Protein AF-A0A9E4D340-F1 (afdb_monomer_lite)

Foldseek 3Di:
DDDDDPDDDVDDDDDFPDKDKDWQEAQDADQPDDADDPRDHCVADPDDFDWDADCPDDVRIGQDAQDHAAFTWMWMWTHHDPDIATEIEDQGDDPCRSVNSCRSVVHDPVRHPYYHYPDD

Sequence (120 aa):
MLIRPVHELPAPLRPTRHIEVVSVCDNVTDVLLADQGPAKRFRGRTGGGPTTPAPLLVGGVAAAPPLAQHGFSSLVRIEGDDRTWTILFDTGATPEGCVDNLDRLGIDPATIDVVVLSHG

Secondary structure (DSSP, 8-state):
-------S-SSPPPP-SEEEEEEEE-S---SSSPPBTTB------SSSS-EEE-TTSTTSEEEPPPPP-SS-EEEEEEE-SS-EEEEEE---SSTTHHHHHHHHHT--GGG--EEE-S--

Radius of gyration: 17.17 Å; chains: 1; bounding box: 39×49×40 Å

Structure (mmCIF, N/CA/C/O backbone):
data_AF-A0A9E4D340-F1
#
_entry.id   AF-A0A9E4D340-F1
#
loop_
_atom_site.group_PDB
_atom_site.id
_atom_site.type_symbol
_atom_site.label_atom_id
_atom_site.label_alt_id
_atom_site.label_comp_id
_atom_site.label_asym_id
_atom_site.label_entity_id
_atom_site.label_seq_id
_atom_site.pdbx_PDB_ins_code
_atom_site.Cartn_x
_atom_site.Cartn_y
_atom_site.Cartn_z
_atom_site.occupancy
_atom_site.B_iso_or_equiv
_atom_site.auth_seq_id
_atom_site.auth_comp_id
_atom_site.auth_asym_id
_atom_site.auth_atom_id
_atom_site.pdbx_PDB_model_num
ATOM 1 N N . MET A 1 1 ? -2.917 30.731 10.760 1.00 41.78 1 MET A N 1
ATOM 2 C CA . MET A 1 1 ? -3.699 29.491 10.940 1.00 41.78 1 MET A CA 1
ATOM 3 C C . MET A 1 1 ? -3.133 28.780 12.159 1.00 41.78 1 MET A C 1
ATOM 5 O O . MET A 1 1 ? -2.009 28.308 12.102 1.00 41.78 1 MET A O 1
ATOM 9 N N . LEU A 1 2 ? -3.813 28.865 13.304 1.00 39.81 2 LEU A N 1
ATOM 10 C CA . LEU A 1 2 ? -3.323 28.317 14.574 1.00 39.81 2 LEU A CA 1
ATOM 11 C C . LEU A 1 2 ? -3.703 26.837 14.656 1.00 39.81 2 LEU A C 1
ATOM 13 O O . LEU A 1 2 ? -4.885 26.514 14.756 1.00 39.81 2 LEU A O 1
ATOM 17 N N . ILE A 1 3 ? -2.705 25.956 14.610 1.00 50.97 3 ILE A N 1
ATOM 18 C CA . ILE A 1 3 ? -2.865 24.540 14.948 1.00 50.97 3 ILE A CA 1
ATOM 19 C C . ILE A 1 3 ? -3.190 24.495 16.444 1.00 50.97 3 ILE A C 1
ATOM 21 O O . ILE A 1 3 ? -2.363 24.868 17.276 1.00 50.97 3 ILE A O 1
ATOM 25 N N . ARG A 1 4 ? -4.428 24.132 16.794 1.00 48.81 4 ARG A N 1
ATOM 26 C CA . ARG A 1 4 ? -4.810 23.941 18.196 1.00 48.81 4 ARG A CA 1
ATOM 27 C C . ARG A 1 4 ? -4.073 22.716 18.753 1.00 48.81 4 ARG A C 1
ATOM 29 O O . ARG A 1 4 ? -3.949 21.726 18.033 1.00 48.81 4 ARG A O 1
ATOM 36 N N . PRO A 1 5 ? -3.590 22.759 20.005 1.00 47.59 5 PRO A N 1
ATOM 37 C CA . PRO A 1 5 ? -2.970 21.599 20.631 1.00 47.59 5 PRO A CA 1
ATOM 38 C C . PRO A 1 5 ? -3.977 20.444 20.702 1.00 47.59 5 PRO A C 1
ATOM 40 O O . PRO A 1 5 ? -5.154 20.663 20.987 1.00 47.59 5 PRO A O 1
ATOM 43 N N . VAL A 1 6 ? -3.505 19.220 20.443 1.00 61.62 6 VAL A N 1
ATOM 44 C CA . VAL A 1 6 ? -4.274 17.969 20.561 1.00 61.62 6 VAL A CA 1
ATOM 45 C C . VAL A 1 6 ? -4.471 17.654 22.045 1.00 61.62 6 VAL A C 1
ATOM 47 O O . VAL A 1 6 ? -3.862 16.742 22.598 1.00 61.62 6 VAL A O 1
ATOM 50 N N . HIS A 1 7 ? -5.250 18.467 22.746 1.00 57.16 7 HIS A N 1
ATOM 51 C CA . HIS A 1 7 ? -5.716 18.168 24.092 1.00 57.16 7 HIS A CA 1
ATOM 52 C C . HIS A 1 7 ? -7.236 18.082 24.000 1.00 57.16 7 HIS A C 1
ATOM 54 O O . HIS A 1 7 ? -7.895 19.082 23.741 1.00 57.16 7 HIS A O 1
ATOM 60 N N . GLU A 1 8 ? -7.727 16.850 24.150 1.00 59.12 8 GLU A N 1
ATOM 61 C CA . GLU A 1 8 ? -9.109 16.380 23.983 1.00 59.12 8 GLU A CA 1
ATOM 62 C C . GLU A 1 8 ? -9.512 16.072 22.533 1.00 59.12 8 GLU A C 1
ATOM 64 O O . GLU A 1 8 ? -9.924 16.926 21.749 1.00 59.12 8 GLU A O 1
ATOM 69 N N . LEU A 1 9 ? -9.414 14.783 22.180 1.00 60.78 9 LEU A N 1
ATOM 70 C CA . LEU A 1 9 ? -10.158 14.251 21.045 1.00 60.78 9 LEU A CA 1
ATOM 71 C C . LEU A 1 9 ? -11.654 14.507 21.307 1.00 60.78 9 LEU A C 1
ATOM 73 O O . LEU A 1 9 ? -12.117 14.229 22.414 1.00 60.78 9 LEU A O 1
ATOM 77 N N . PRO A 1 10 ? -12.422 14.997 20.316 1.00 70.00 10 PRO A N 1
ATOM 78 C CA . PRO A 1 10 ? -13.832 15.370 20.489 1.00 70.00 10 PRO A CA 1
ATOM 79 C C . PRO A 1 10 ? -14.735 14.214 20.957 1.00 70.00 10 PRO A C 1
ATOM 81 O O . PRO A 1 10 ? -15.870 14.441 21.370 1.00 70.00 10 PRO A O 1
ATOM 84 N N . ALA A 1 11 ? -14.231 12.980 20.911 1.00 75.31 11 ALA A N 1
ATOM 85 C CA . ALA A 1 11 ? -14.777 11.805 21.570 1.00 75.31 11 ALA A CA 1
ATOM 86 C C . ALA A 1 11 ? -13.628 10.835 21.918 1.00 75.31 11 ALA A C 1
ATOM 88 O O . ALA A 1 11 ? -12.600 10.842 21.228 1.00 75.31 11 ALA A O 1
ATOM 89 N N . PRO A 1 12 ? -13.778 9.976 22.945 1.00 82.69 12 PRO A N 1
ATOM 90 C CA . PRO A 1 12 ? -12.819 8.905 23.198 1.00 82.69 12 PRO A CA 1
ATOM 91 C C . PRO A 1 12 ? -12.708 7.981 21.977 1.00 82.69 12 PRO A C 1
ATOM 93 O O . PRO A 1 12 ? -13.704 7.694 21.305 1.00 82.69 12 PRO A O 1
ATOM 96 N N . LEU A 1 13 ? -11.493 7.501 21.698 1.00 84.69 13 LEU A N 1
ATOM 97 C CA . LEU A 1 13 ? -11.272 6.514 20.643 1.00 84.69 13 LEU A CA 1
ATOM 98 C C . LEU A 1 13 ? -12.019 5.225 20.982 1.00 84.69 13 LEU A C 1
ATOM 100 O O . LEU A 1 13 ? -11.979 4.745 22.117 1.00 84.69 13 LEU A O 1
ATOM 104 N N . ARG A 1 14 ? -12.691 4.654 19.983 1.00 85.44 14 ARG A N 1
ATOM 105 C CA . ARG A 1 14 ? -13.300 3.331 20.118 1.00 85.44 14 ARG A CA 1
ATOM 106 C C . ARG A 1 14 ? -12.198 2.268 20.045 1.00 85.44 14 ARG A C 1
ATOM 108 O O . ARG A 1 14 ? -11.304 2.415 19.211 1.00 85.44 14 ARG A O 1
ATOM 115 N N . PRO A 1 15 ? -12.245 1.211 20.873 1.00 89.25 15 PRO A N 1
ATOM 116 C CA . PRO A 1 15 ? -11.353 0.070 20.714 1.00 89.25 15 PRO A CA 1
ATOM 117 C C . PRO A 1 15 ? -11.478 -0.542 19.314 1.00 89.25 15 PRO A C 1
ATOM 119 O O . PRO A 1 15 ? -12.569 -0.603 18.750 1.00 89.25 15 PRO A O 1
ATOM 122 N N . THR A 1 16 ? -10.359 -1.013 18.774 1.00 93.25 16 THR A N 1
ATOM 123 C CA . THR A 1 16 ? -10.279 -1.701 17.479 1.00 93.25 16 THR A CA 1
ATOM 124 C C . THR A 1 16 ? -9.647 -3.068 17.687 1.00 93.25 16 THR A C 1
ATOM 126 O O . THR A 1 16 ? -8.792 -3.229 18.560 1.00 93.25 16 THR A O 1
ATOM 129 N N . ARG A 1 17 ? -10.038 -4.056 16.885 1.00 95.50 17 ARG A N 1
ATOM 130 C CA . ARG A 1 17 ? -9.504 -5.421 16.981 1.00 95.50 17 ARG A CA 1
ATOM 131 C C . ARG A 1 17 ? -8.105 -5.529 16.397 1.00 95.50 17 ARG A C 1
ATOM 133 O O . ARG A 1 17 ? -7.249 -6.197 16.971 1.00 95.50 17 ARG A O 1
ATOM 140 N N . HIS A 1 18 ? -7.884 -4.867 15.268 1.00 95.50 18 HIS A N 1
ATOM 141 C CA . HIS A 1 18 ? -6.623 -4.912 14.549 1.00 95.50 18 HIS A CA 1
ATOM 142 C C . HIS A 1 18 ? -6.389 -3.609 13.788 1.00 95.50 18 HIS A C 1
ATOM 144 O O . HIS A 1 18 ? -7.333 -2.967 13.323 1.00 95.50 18 HIS A O 1
ATOM 150 N N . ILE A 1 19 ? -5.120 -3.224 13.679 1.00 96.50 19 ILE A N 1
ATOM 151 C CA . ILE A 1 19 ? -4.677 -2.142 12.808 1.00 96.50 19 ILE A CA 1
ATOM 152 C C . ILE A 1 19 ? -3.484 -2.665 12.019 1.00 96.50 19 ILE A C 1
ATOM 154 O O . ILE A 1 19 ? -2.490 -3.096 12.607 1.00 96.50 19 ILE A O 1
ATOM 158 N N . GLU A 1 20 ? -3.587 -2.585 10.700 1.00 97.19 20 GLU A N 1
ATOM 159 C CA . GLU A 1 20 ? -2.497 -2.850 9.773 1.00 97.19 20 GLU A CA 1
ATOM 160 C C . GLU A 1 20 ? -2.057 -1.530 9.141 1.00 97.19 20 GLU A C 1
ATOM 162 O O . GLU A 1 20 ? -2.883 -0.724 8.708 1.00 97.19 20 GLU A O 1
ATOM 167 N N . VAL A 1 21 ? -0.745 -1.310 9.092 1.00 97.62 21 VAL A N 1
ATOM 168 C CA . VAL A 1 21 ? -0.143 -0.120 8.491 1.00 97.62 21 VAL A CA 1
ATOM 169 C C . VAL A 1 21 ? 0.849 -0.572 7.433 1.00 97.62 21 VAL A C 1
ATOM 171 O O . VAL A 1 21 ? 1.838 -1.238 7.742 1.00 97.62 21 VAL A O 1
ATOM 174 N N . VAL A 1 22 ? 0.588 -0.193 6.186 1.00 96.62 22 VAL A N 1
ATOM 175 C CA . VAL A 1 22 ? 1.456 -0.476 5.044 1.00 96.62 22 VAL A CA 1
ATOM 176 C C . VAL A 1 22 ? 2.129 0.822 4.619 1.00 96.62 22 VAL A C 1
ATOM 178 O O . VAL A 1 22 ? 1.455 1.828 4.394 1.00 96.62 22 VAL A O 1
ATOM 181 N N . SER A 1 23 ? 3.458 0.814 4.508 1.00 95.56 23 SER A N 1
ATOM 182 C CA . SER A 1 23 ? 4.187 1.911 3.863 1.00 95.56 23 SER A CA 1
ATOM 183 C C . SER A 1 23 ? 4.042 1.766 2.350 1.00 95.56 23 SER A C 1
ATOM 185 O O . SER A 1 23 ? 4.426 0.736 1.793 1.00 95.56 23 SER A O 1
ATOM 187 N N . VAL A 1 24 ? 3.430 2.763 1.709 1.00 96.56 24 VAL A N 1
ATOM 188 C CA . VAL A 1 24 ? 3.163 2.771 0.263 1.00 96.56 24 VAL A CA 1
ATOM 189 C C . VAL A 1 24 ? 4.215 3.610 -0.452 1.00 96.56 24 VAL A C 1
ATOM 191 O O . VAL A 1 24 ? 4.797 3.149 -1.428 1.00 96.56 24 VAL A O 1
ATOM 194 N N . CYS A 1 25 ? 4.513 4.808 0.054 1.00 96.69 25 CYS A N 1
ATOM 195 C CA . CYS A 1 25 ? 5.620 5.636 -0.421 1.00 96.69 25 CYS A CA 1
ATOM 196 C C . CYS A 1 25 ? 6.553 5.948 0.739 1.00 96.69 25 CYS A C 1
ATOM 198 O O . CYS A 1 25 ? 6.117 6.465 1.767 1.00 96.69 25 CYS A O 1
ATOM 200 N N . ASP A 1 26 ? 7.835 5.684 0.526 1.00 94.75 26 ASP A N 1
ATOM 201 C CA . ASP A 1 26 ? 8.907 6.031 1.446 1.00 94.75 26 ASP A CA 1
ATOM 202 C C . ASP A 1 26 ? 10.188 6.289 0.646 1.00 94.75 26 ASP A C 1
ATOM 204 O O . ASP A 1 26 ? 10.352 5.802 -0.479 1.00 94.75 26 ASP A O 1
ATOM 208 N N . ASN A 1 27 ? 11.119 7.026 1.239 1.00 94.56 27 ASN A N 1
ATOM 209 C CA . ASN A 1 27 ? 12.404 7.353 0.629 1.00 94.56 27 ASN A CA 1
ATOM 210 C C . ASN A 1 27 ? 13.351 6.146 0.530 1.00 94.56 27 ASN A C 1
ATOM 212 O O . ASN A 1 27 ? 14.367 6.221 -0.164 1.00 94.56 27 ASN A O 1
ATOM 216 N N . VAL A 1 28 ? 13.026 5.043 1.205 1.00 92.19 28 VAL A N 1
ATOM 217 C CA . VAL A 1 28 ? 13.816 3.815 1.251 1.00 92.19 28 VAL A CA 1
ATOM 218 C C . VAL A 1 28 ? 12.903 2.606 1.069 1.00 92.19 28 VAL A C 1
ATOM 220 O O . VAL A 1 28 ? 11.798 2.532 1.595 1.00 92.19 28 VAL A O 1
ATOM 223 N N . THR A 1 29 ? 13.391 1.604 0.343 1.00 90.19 29 THR A N 1
ATOM 224 C CA . THR A 1 29 ? 12.787 0.272 0.287 1.00 90.19 29 THR A CA 1
ATOM 225 C C . THR A 1 29 ? 13.890 -0.767 0.423 1.00 90.19 29 THR A C 1
ATOM 227 O O . THR A 1 29 ? 14.850 -0.755 -0.343 1.00 90.19 29 THR A O 1
ATOM 230 N N . ASP A 1 30 ? 13.746 -1.671 1.392 1.00 90.31 30 ASP A N 1
ATOM 231 C CA . ASP A 1 30 ? 14.649 -2.805 1.592 1.00 90.31 30 ASP A CA 1
ATOM 232 C C . ASP A 1 30 ? 13.829 -4.095 1.716 1.00 90.31 30 ASP A C 1
ATOM 234 O O . ASP A 1 30 ? 13.179 -4.358 2.732 1.00 90.31 30 ASP A O 1
ATOM 238 N N . VAL A 1 31 ? 13.836 -4.878 0.638 1.00 87.06 31 VAL A N 1
ATOM 239 C CA . VAL A 1 31 ? 13.146 -6.175 0.552 1.00 87.06 31 VAL A CA 1
ATOM 240 C C . VAL A 1 31 ? 14.003 -7.344 1.039 1.00 87.06 31 VAL A C 1
ATOM 242 O O . VAL A 1 31 ? 13.497 -8.456 1.167 1.00 87.06 31 VAL A O 1
ATOM 245 N N . LEU A 1 32 ? 15.293 -7.115 1.296 1.00 88.00 32 LEU A N 1
ATOM 246 C CA . LEU A 1 32 ? 16.224 -8.140 1.7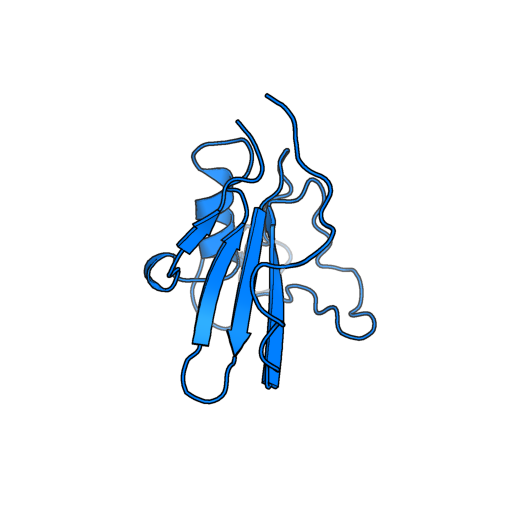70 1.00 88.00 32 LEU A CA 1
ATOM 247 C C . LEU A 1 32 ? 16.320 -8.160 3.296 1.00 88.00 32 LEU A C 1
ATOM 249 O O . LEU A 1 32 ? 16.719 -9.172 3.876 1.00 88.00 32 LEU A O 1
ATOM 253 N N . LEU A 1 33 ? 15.944 -7.061 3.950 1.00 91.75 33 LEU A N 1
ATOM 254 C CA . LEU A 1 33 ? 15.886 -6.985 5.400 1.00 91.75 33 LEU A CA 1
ATOM 255 C C . LEU A 1 33 ? 14.930 -8.045 5.970 1.00 91.75 33 LEU A C 1
ATOM 257 O O . LEU A 1 33 ? 13.817 -8.247 5.486 1.00 91.75 33 LEU A O 1
ATOM 261 N N . ALA A 1 34 ? 15.353 -8.712 7.043 1.00 92.44 34 ALA A N 1
ATOM 262 C CA . ALA A 1 34 ? 14.501 -9.664 7.741 1.00 92.44 34 ALA A CA 1
ATOM 263 C C . ALA A 1 34 ? 13.316 -8.961 8.425 1.00 92.44 34 ALA A C 1
ATOM 265 O O . ALA A 1 34 ? 13.422 -7.816 8.871 1.00 92.44 34 ALA A O 1
ATOM 266 N N . ASP A 1 35 ? 12.203 -9.680 8.569 1.00 94.94 35 ASP A N 1
ATOM 267 C CA . ASP A 1 35 ? 11.078 -9.245 9.401 1.00 94.94 35 ASP A CA 1
ATOM 268 C C . ASP A 1 35 ? 11.556 -8.974 10.836 1.00 94.94 35 ASP A C 1
ATOM 270 O O . ASP A 1 35 ? 12.375 -9.725 11.372 1.00 94.94 35 ASP A O 1
ATOM 274 N N . GLN A 1 36 ? 11.018 -7.932 11.472 1.00 94.62 36 GLN A N 1
ATOM 275 C CA . GLN A 1 36 ? 11.356 -7.555 12.849 1.00 94.62 36 GLN A CA 1
ATOM 276 C C . GLN A 1 36 ? 10.081 -7.241 13.633 1.00 94.62 36 GLN A C 1
ATOM 278 O O . GLN A 1 36 ? 9.374 -6.277 13.335 1.00 94.62 36 GLN A O 1
ATOM 283 N N . GLY A 1 37 ? 9.779 -8.057 14.647 1.00 94.81 37 GLY A N 1
ATOM 284 C CA . GLY A 1 37 ? 8.558 -7.916 15.444 1.00 94.81 37 GLY A CA 1
ATOM 285 C C . GLY A 1 37 ? 7.291 -7.924 14.566 1.00 94.81 37 GLY A C 1
ATOM 286 O O . GLY A 1 37 ? 7.113 -8.863 13.784 1.00 94.81 37 GLY A O 1
ATOM 287 N N . PRO A 1 38 ? 6.408 -6.909 14.674 1.00 93.69 38 PRO A N 1
ATOM 288 C CA . PRO A 1 38 ? 5.201 -6.825 13.853 1.00 93.69 38 PRO A CA 1
ATOM 289 C C . PRO A 1 38 ? 5.483 -6.429 12.394 1.00 93.69 38 PRO A C 1
ATOM 291 O O . PRO A 1 38 ? 4.614 -6.610 11.546 1.00 93.69 38 PRO A O 1
ATOM 294 N N . ALA A 1 39 ? 6.674 -5.908 12.073 1.00 93.38 39 ALA A N 1
ATOM 295 C CA . ALA A 1 39 ? 6.992 -5.442 10.730 1.00 93.38 39 ALA A CA 1
ATOM 296 C C . ALA A 1 39 ? 7.293 -6.617 9.789 1.00 93.38 39 ALA A C 1
ATOM 298 O O . ALA A 1 39 ? 8.242 -7.383 9.998 1.00 93.38 39 ALA A O 1
ATOM 299 N N . LYS A 1 40 ? 6.497 -6.721 8.724 1.00 92.62 40 LYS A N 1
ATOM 300 C CA . LYS A 1 40 ? 6.655 -7.695 7.641 1.00 92.62 40 LYS A CA 1
ATOM 301 C C . LYS A 1 40 ? 7.179 -6.996 6.397 1.00 92.62 40 LYS A C 1
ATOM 303 O O . LYS A 1 40 ? 6.702 -5.918 6.048 1.00 92.62 40 LYS A O 1
ATOM 308 N N . ARG A 1 41 ? 8.190 -7.579 5.748 1.00 90.44 41 ARG A N 1
ATOM 309 C CA . ARG A 1 41 ? 8.723 -7.046 4.487 1.00 90.44 41 ARG A CA 1
ATOM 310 C C . ARG A 1 41 ? 7.991 -7.638 3.298 1.00 90.44 41 ARG A C 1
ATOM 312 O O . ARG A 1 41 ? 7.507 -8.767 3.346 1.00 90.44 41 ARG A O 1
ATOM 319 N N . PHE A 1 42 ? 7.936 -6.868 2.219 1.00 84.50 42 PHE A N 1
ATOM 320 C CA . PHE A 1 42 ? 7.457 -7.367 0.941 1.00 84.50 42 PHE A CA 1
ATOM 321 C C . PHE A 1 42 ? 8.387 -8.488 0.462 1.00 84.50 42 PHE A C 1
ATOM 323 O O . PHE A 1 42 ? 9.569 -8.253 0.224 1.00 84.50 42 PHE A O 1
ATOM 330 N N . ARG A 1 43 ? 7.856 -9.706 0.321 1.00 78.75 43 ARG A N 1
ATOM 331 C CA . ARG A 1 43 ? 8.609 -10.889 -0.139 1.00 78.75 43 ARG A CA 1
ATOM 332 C C . ARG A 1 43 ? 8.230 -11.325 -1.555 1.00 78.75 43 ARG A C 1
ATOM 334 O O . ARG A 1 43 ? 8.438 -12.476 -1.927 1.00 78.75 43 ARG A O 1
ATOM 341 N N . GLY A 1 44 ? 7.684 -10.401 -2.342 1.00 73.19 44 GLY A N 1
ATOM 342 C CA . GLY A 1 44 ? 7.088 -10.706 -3.637 1.00 73.19 44 GLY A CA 1
ATOM 343 C C . GLY A 1 44 ? 5.640 -11.176 -3.512 1.00 73.19 44 GLY A C 1
ATOM 344 O O . GLY A 1 44 ? 5.212 -11.688 -2.477 1.00 73.19 44 GLY A O 1
ATOM 345 N N . ARG A 1 45 ? 4.876 -10.991 -4.590 1.00 67.44 45 ARG A N 1
ATOM 346 C CA . ARG A 1 45 ? 3.518 -11.528 -4.732 1.00 67.44 45 ARG A CA 1
ATOM 347 C C . ARG A 1 45 ? 3.578 -12.933 -5.326 1.00 67.44 45 ARG A C 1
ATOM 349 O O . ARG A 1 45 ? 4.211 -13.147 -6.359 1.00 67.44 45 ARG A O 1
ATOM 356 N N . THR A 1 46 ? 2.869 -13.884 -4.725 1.00 53.50 46 THR A N 1
ATOM 357 C CA . THR A 1 46 ? 2.507 -15.134 -5.405 1.00 53.50 46 THR A CA 1
ATOM 358 C C . THR A 1 46 ? 1.276 -14.872 -6.274 1.00 53.50 46 THR A C 1
ATOM 360 O O . THR A 1 46 ? 0.158 -14.864 -5.767 1.00 53.50 46 THR A O 1
ATOM 363 N N . GLY A 1 47 ? 1.487 -14.641 -7.573 1.00 58.22 47 GLY A N 1
ATOM 364 C CA . GLY A 1 47 ? 0.422 -14.430 -8.563 1.00 58.22 47 GLY A CA 1
ATOM 365 C C . GLY A 1 47 ? 0.033 -12.959 -8.788 1.00 58.22 47 GLY A C 1
ATOM 366 O O . GLY A 1 47 ? -0.437 -12.277 -7.878 1.00 58.22 47 GLY A O 1
ATOM 367 N N . GLY A 1 48 ? 0.182 -12.507 -10.042 1.00 71.81 48 GLY A N 1
ATOM 368 C CA . GLY A 1 48 ? -0.225 -11.181 -10.533 1.00 71.81 48 GLY A CA 1
ATOM 369 C C . GLY A 1 48 ? 0.652 -10.005 -10.072 1.00 71.81 48 GLY A C 1
ATOM 370 O O . GLY A 1 48 ? 1.321 -10.080 -9.044 1.00 71.81 48 GLY A O 1
ATOM 371 N N . GLY A 1 49 ? 0.614 -8.908 -10.835 1.00 77.62 49 GLY A N 1
ATOM 372 C CA . GLY A 1 49 ? 1.325 -7.651 -10.559 1.00 77.62 49 GLY A CA 1
ATOM 373 C C . GLY A 1 49 ? 2.554 -7.404 -11.450 1.00 77.62 49 GLY A C 1
ATOM 374 O O . GLY A 1 49 ? 2.936 -8.283 -12.231 1.00 77.62 49 GLY A O 1
ATOM 375 N N . PRO A 1 50 ? 3.179 -6.216 -11.353 1.00 88.50 50 PRO A N 1
ATOM 376 C CA . PRO A 1 50 ? 4.332 -5.860 -12.170 1.00 88.50 50 PRO A CA 1
ATOM 377 C C . PRO A 1 50 ? 5.542 -6.766 -11.913 1.00 88.50 50 PRO A C 1
ATOM 379 O O . PRO A 1 50 ? 5.881 -7.104 -10.776 1.00 88.50 50 PRO A O 1
ATOM 382 N N . THR A 1 51 ? 6.238 -7.124 -12.989 1.00 90.06 51 THR A N 1
ATOM 383 C CA . THR A 1 51 ? 7.499 -7.874 -12.944 1.00 90.06 51 THR A CA 1
ATOM 384 C C . THR A 1 51 ? 8.644 -7.032 -13.480 1.00 90.06 51 THR A C 1
ATOM 386 O O . THR A 1 51 ? 8.443 -6.200 -14.362 1.00 90.06 51 THR A O 1
ATOM 389 N N . THR A 1 52 ? 9.859 -7.299 -13.009 1.00 88.81 52 THR A N 1
ATOM 390 C CA . THR A 1 52 ? 11.089 -6.703 -13.541 1.00 88.81 52 THR A CA 1
ATOM 391 C C . THR A 1 52 ? 11.999 -7.784 -14.136 1.00 88.81 52 THR A C 1
ATOM 393 O O . THR A 1 52 ? 12.020 -8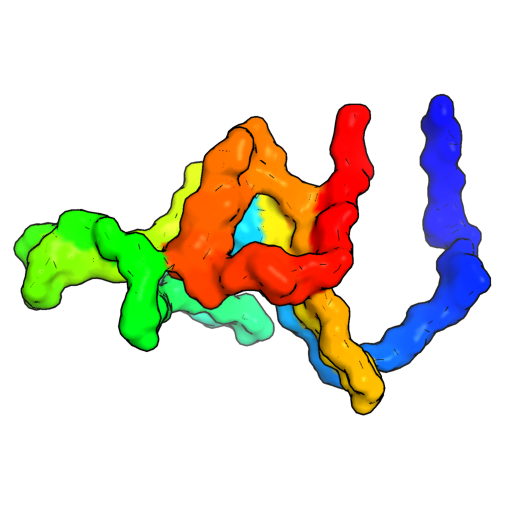.907 -13.615 1.00 88.81 52 THR A O 1
ATOM 396 N N . PRO A 1 53 ? 12.754 -7.498 -15.213 1.00 92.94 53 PRO A N 1
ATOM 397 C CA . PRO A 1 53 ? 13.751 -8.425 -15.733 1.00 92.94 53 PRO A CA 1
ATOM 398 C C . PRO A 1 53 ? 14.779 -8.815 -14.665 1.00 92.94 53 PRO A C 1
ATOM 400 O O . PRO A 1 53 ? 15.378 -7.963 -14.012 1.00 92.94 53 PRO A O 1
ATOM 403 N N . ALA A 1 54 ? 15.012 -10.116 -14.522 1.00 91.81 54 ALA A N 1
ATOM 404 C CA . ALA A 1 54 ? 16.008 -10.682 -13.621 1.00 91.81 54 ALA A CA 1
ATOM 405 C C . ALA A 1 54 ? 16.696 -11.879 -14.301 1.00 91.81 54 ALA A C 1
ATOM 407 O O . ALA A 1 54 ? 16.388 -13.028 -13.981 1.00 91.81 54 ALA A O 1
ATOM 408 N N . PRO A 1 55 ? 17.637 -11.642 -15.238 1.00 94.44 55 PRO A N 1
ATOM 409 C CA . PRO A 1 55 ? 18.224 -12.696 -16.075 1.00 94.44 55 PRO A CA 1
ATOM 410 C C . PRO A 1 55 ? 18.945 -13.807 -15.299 1.00 94.44 55 PRO A C 1
ATOM 412 O O . PRO A 1 55 ? 19.171 -14.886 -15.835 1.00 94.44 55 PRO A O 1
ATOM 415 N N . LEU A 1 56 ? 19.321 -13.534 -14.045 1.00 94.44 56 LEU A N 1
ATOM 416 C CA . LEU A 1 56 ? 20.003 -14.478 -13.159 1.00 94.44 56 LEU A CA 1
ATOM 417 C C . LEU A 1 56 ? 19.044 -15.395 -12.381 1.00 94.44 56 LEU A C 1
ATOM 419 O O . LEU A 1 56 ? 19.500 -16.345 -11.750 1.00 94.44 56 LEU A O 1
ATOM 423 N N . LEU A 1 57 ? 17.735 -15.123 -12.396 1.00 90.31 57 LEU A N 1
ATOM 424 C CA . LEU A 1 57 ? 16.724 -15.973 -11.769 1.00 90.31 57 LEU A CA 1
ATOM 425 C C . LEU A 1 57 ? 16.177 -16.997 -12.764 1.00 90.31 57 LEU A C 1
ATOM 427 O O . LEU A 1 57 ? 16.073 -16.740 -13.965 1.00 90.31 57 LEU A O 1
ATOM 431 N N . VAL A 1 58 ? 15.768 -18.160 -12.253 1.00 90.12 58 VAL A N 1
ATOM 432 C CA . VAL A 1 58 ? 15.030 -19.151 -13.045 1.00 90.12 58 VAL A CA 1
ATOM 433 C C . VAL A 1 58 ? 13.738 -18.502 -13.550 1.00 90.12 58 VAL A C 1
ATOM 435 O O . VAL A 1 58 ? 12.937 -18.017 -12.757 1.00 90.12 58 VAL A O 1
ATOM 438 N N . GLY A 1 59 ? 13.553 -18.468 -14.871 1.00 89.25 59 GLY A N 1
ATOM 439 C CA . GLY A 1 59 ? 12.436 -17.772 -15.522 1.00 89.25 59 GLY A CA 1
ATOM 440 C C . GLY A 1 59 ? 12.739 -16.334 -15.967 1.00 89.25 59 GLY A C 1
ATOM 441 O O . GLY A 1 59 ? 11.918 -15.741 -16.656 1.00 89.25 59 GLY A O 1
ATOM 442 N N . GLY A 1 60 ? 13.911 -15.779 -15.637 1.00 93.12 60 GLY A N 1
ATOM 443 C CA . GLY A 1 60 ? 14.394 -14.498 -16.169 1.00 93.12 60 GLY A CA 1
ATOM 444 C C . GLY A 1 60 ? 13.657 -13.250 -15.669 1.00 93.12 60 GLY A C 1
ATOM 445 O O . GLY A 1 60 ? 13.916 -12.154 -16.169 1.00 93.12 60 GLY A O 1
ATOM 446 N N . VAL A 1 61 ? 12.750 -13.390 -14.699 1.00 90.88 61 VAL A N 1
ATOM 447 C CA . VAL A 1 61 ? 11.912 -12.310 -14.156 1.00 90.88 61 VAL A CA 1
ATOM 448 C C . VAL A 1 61 ? 11.778 -12.416 -12.638 1.00 90.88 61 VAL A C 1
ATOM 450 O O . VAL A 1 61 ? 11.860 -13.503 -12.069 1.00 90.88 61 VAL A O 1
ATOM 453 N N . ALA A 1 62 ? 11.549 -11.278 -11.987 1.00 88.00 62 ALA A N 1
ATOM 454 C CA . ALA A 1 62 ? 11.244 -11.172 -10.563 1.00 88.00 62 ALA A CA 1
ATOM 455 C C . ALA A 1 62 ? 9.985 -10.324 -10.344 1.00 88.00 62 ALA A C 1
ATOM 457 O O . ALA A 1 62 ? 9.651 -9.481 -11.178 1.00 88.00 62 ALA A O 1
ATOM 458 N N . ALA A 1 63 ? 9.314 -10.499 -9.203 1.00 87.81 63 ALA A N 1
ATOM 459 C CA . ALA A 1 63 ? 8.296 -9.548 -8.762 1.00 87.81 63 ALA A CA 1
ATOM 460 C C . ALA A 1 63 ? 8.939 -8.164 -8.585 1.00 87.81 63 ALA A C 1
ATOM 462 O O . ALA A 1 63 ? 10.004 -8.051 -7.973 1.00 87.81 63 ALA A O 1
ATOM 463 N N . ALA A 1 64 ? 8.315 -7.122 -9.130 1.00 90.06 64 ALA A N 1
ATOM 464 C CA . ALA A 1 64 ? 8.815 -5.769 -8.958 1.00 90.06 64 ALA A CA 1
ATOM 465 C C . ALA A 1 64 ? 8.544 -5.314 -7.512 1.00 90.06 64 ALA A C 1
ATOM 467 O O . ALA A 1 64 ? 7.385 -5.307 -7.089 1.00 90.06 64 ALA A O 1
ATOM 468 N N . PRO A 1 65 ? 9.575 -4.948 -6.731 1.00 90.06 65 PRO A N 1
ATOM 469 C CA . PRO A 1 65 ? 9.359 -4.391 -5.403 1.00 90.06 65 PRO A CA 1
ATOM 470 C C . PRO A 1 65 ? 8.781 -2.971 -5.511 1.00 90.06 65 PRO A C 1
ATOM 472 O O . PRO A 1 65 ? 8.927 -2.341 -6.569 1.00 90.06 65 PRO A O 1
ATOM 475 N N . PRO A 1 66 ? 8.182 -2.438 -4.429 1.00 92.56 66 PRO A N 1
ATOM 476 C CA . PRO A 1 66 ? 7.881 -1.013 -4.326 1.00 92.56 66 PRO A CA 1
ATOM 477 C C . PRO A 1 66 ? 9.117 -0.164 -4.643 1.00 92.56 66 PRO A C 1
ATOM 479 O O . PRO A 1 66 ? 10.246 -0.541 -4.320 1.00 92.56 66 PR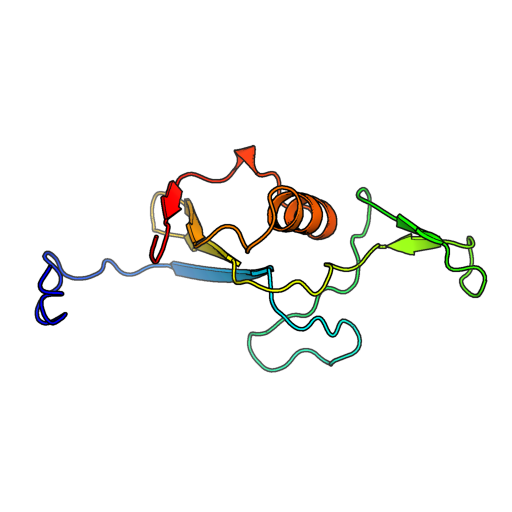O A O 1
ATOM 482 N N . LEU A 1 67 ? 8.911 0.967 -5.310 1.00 93.81 67 LEU A N 1
ATOM 483 C CA . LEU A 1 67 ? 9.971 1.927 -5.575 1.00 93.81 67 LEU A CA 1
ATOM 484 C C . LEU A 1 67 ? 10.153 2.850 -4.374 1.00 93.81 67 LEU A C 1
ATOM 486 O O . LEU A 1 67 ? 9.189 3.433 -3.876 1.00 93.81 67 LEU A O 1
ATOM 490 N N . ALA A 1 68 ? 11.410 3.045 -3.984 1.00 94.50 68 ALA A N 1
ATOM 491 C CA . ALA A 1 68 ? 11.795 4.136 -3.104 1.00 94.50 68 ALA A CA 1
ATOM 492 C C . ALA A 1 68 ? 11.608 5.471 -3.840 1.00 94.50 68 ALA A C 1
ATOM 494 O O . ALA A 1 68 ? 12.132 5.662 -4.941 1.00 94.50 68 ALA A O 1
ATOM 495 N N . GLN A 1 69 ? 10.846 6.386 -3.248 1.00 90.06 69 GLN A N 1
ATOM 496 C CA . GLN A 1 69 ? 10.472 7.662 -3.851 1.00 90.06 69 GLN A CA 1
ATOM 497 C C . GLN A 1 69 ? 10.474 8.763 -2.796 1.00 90.06 69 GLN A C 1
ATOM 499 O O . GLN A 1 69 ? 10.160 8.533 -1.633 1.00 90.06 69 GLN A O 1
ATOM 504 N N . HIS A 1 70 ? 10.807 9.990 -3.197 1.00 91.12 70 HIS A N 1
ATOM 505 C CA . HIS A 1 70 ? 10.662 11.123 -2.291 1.00 91.12 70 HIS A CA 1
ATOM 506 C C . HIS A 1 70 ? 9.178 11.340 -1.967 1.00 91.12 70 HIS A C 1
ATOM 508 O O . HIS A 1 70 ? 8.347 11.419 -2.871 1.00 91.12 70 HIS A O 1
ATOM 514 N N . GLY A 1 71 ? 8.855 11.474 -0.685 1.00 91.62 71 GLY A N 1
ATOM 515 C CA . GLY A 1 71 ? 7.490 11.637 -0.199 1.00 91.62 71 GLY A CA 1
ATOM 516 C C . GLY A 1 71 ? 7.123 10.572 0.824 1.00 91.62 71 GLY A C 1
ATOM 517 O O . GLY A 1 71 ? 7.927 9.706 1.160 1.00 91.62 71 GLY A O 1
ATOM 518 N N . PHE A 1 72 ? 5.899 10.672 1.324 1.00 95.88 72 PHE A N 1
ATOM 519 C CA . PHE A 1 72 ? 5.346 9.747 2.298 1.00 95.88 72 PHE A CA 1
ATOM 520 C C . PHE A 1 72 ? 3.934 9.361 1.873 1.00 95.88 72 PHE A C 1
ATOM 522 O O . PHE A 1 72 ? 3.183 10.188 1.354 1.00 95.88 72 PHE A O 1
ATOM 529 N N . SER A 1 73 ? 3.592 8.094 2.057 1.00 97.69 73 SER A N 1
ATOM 530 C CA . SER A 1 73 ? 2.216 7.625 1.995 1.00 97.69 73 SER A CA 1
ATOM 531 C C . SER A 1 73 ? 2.097 6.330 2.778 1.00 97.69 73 SER A C 1
ATOM 533 O O . SER A 1 73 ? 2.966 5.457 2.682 1.00 97.69 73 SER A O 1
ATOM 535 N N . SER A 1 74 ? 1.010 6.184 3.526 1.00 97.94 74 SER A N 1
ATOM 536 C CA . SER A 1 74 ? 0.704 4.950 4.231 1.00 97.94 74 SER A CA 1
ATOM 537 C C . SER A 1 74 ? -0.758 4.568 4.078 1.00 97.94 74 SER A C 1
ATOM 539 O O . SER A 1 74 ? -1.650 5.402 4.213 1.00 97.94 74 SER A O 1
ATOM 541 N N . LEU A 1 75 ? -1.000 3.284 3.828 1.00 98.31 75 LEU A N 1
ATOM 542 C CA . LEU A 1 75 ? -2.330 2.704 3.891 1.00 98.31 75 LEU A CA 1
ATOM 543 C C . LEU A 1 75 ? -2.563 2.148 5.296 1.00 98.31 75 LEU A C 1
ATOM 545 O O . LEU A 1 75 ? -1.819 1.283 5.757 1.00 98.31 75 LEU A O 1
ATOM 549 N N . VAL A 1 76 ? -3.611 2.620 5.960 1.00 98.25 76 VAL A N 1
ATOM 550 C CA . VAL A 1 76 ? -4.015 2.182 7.293 1.00 98.25 76 VAL A CA 1
AT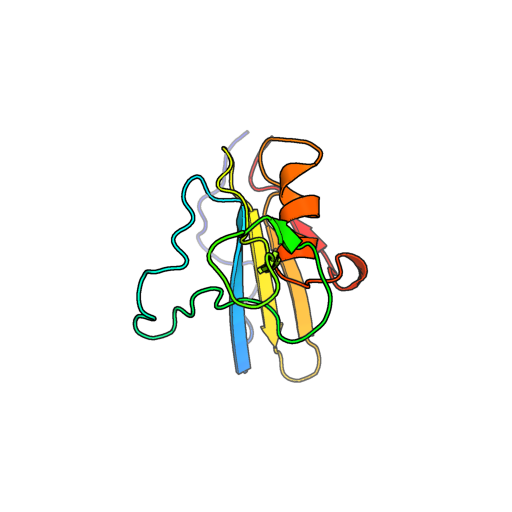OM 551 C C . VAL A 1 76 ? -5.333 1.433 7.179 1.00 98.25 76 VAL A C 1
ATOM 553 O O . VAL A 1 76 ? -6.353 2.015 6.810 1.00 98.25 76 VAL A O 1
ATOM 556 N N . ARG A 1 77 ? -5.325 0.145 7.521 1.00 98.00 77 ARG A N 1
ATOM 557 C CA . ARG A 1 77 ? -6.530 -0.676 7.631 1.00 98.00 77 ARG A CA 1
ATOM 558 C C . ARG A 1 77 ? -6.879 -0.854 9.101 1.00 98.00 77 ARG A C 1
ATOM 560 O O . ARG A 1 77 ? -6.059 -1.322 9.884 1.00 98.00 77 ARG A O 1
ATOM 567 N N . ILE A 1 78 ? -8.092 -0.473 9.472 1.00 97.06 78 ILE A N 1
ATOM 568 C CA . ILE A 1 78 ? -8.595 -0.512 10.844 1.00 97.06 78 ILE A CA 1
ATOM 569 C C . ILE A 1 78 ? -9.775 -1.472 10.884 1.00 97.06 78 ILE A C 1
ATOM 571 O O . ILE A 1 78 ? -10.814 -1.198 10.285 1.00 97.06 78 ILE A O 1
ATOM 575 N N . GLU A 1 79 ? -9.631 -2.574 11.609 1.00 96.62 79 GLU A N 1
ATOM 576 C CA . GLU A 1 79 ? -10.692 -3.561 11.799 1.00 96.62 79 GLU A CA 1
ATOM 577 C C . GLU A 1 79 ? -11.418 -3.292 13.121 1.00 96.62 79 GLU A C 1
ATOM 579 O O . GLU A 1 79 ? -10.884 -3.510 14.217 1.00 96.62 79 GLU A O 1
ATOM 584 N N . GLY A 1 80 ? -12.636 -2.761 13.011 1.00 91.69 80 GLY A N 1
ATOM 585 C CA . GLY A 1 80 ? -13.560 -2.566 14.122 1.00 91.69 80 GLY A CA 1
ATOM 586 C C . GLY A 1 80 ? -14.438 -3.792 14.377 1.00 91.69 80 GLY A C 1
ATOM 587 O O . GLY A 1 80 ? -14.180 -4.890 13.882 1.00 91.69 80 GLY A O 1
ATOM 588 N N . ASP A 1 81 ? -15.497 -3.605 15.165 1.00 88.19 81 ASP A N 1
ATOM 589 C CA . ASP A 1 81 ? -16.404 -4.706 15.495 1.00 88.19 81 ASP A CA 1
ATOM 590 C C . ASP A 1 81 ? -17.362 -5.071 14.354 1.00 88.19 81 ASP A C 1
ATOM 592 O O . ASP A 1 81 ? -17.697 -6.241 14.178 1.00 88.19 81 ASP A O 1
ATOM 596 N N . ASP A 1 82 ? -17.788 -4.064 13.600 1.00 90.38 82 ASP A N 1
ATOM 597 C CA . ASP A 1 82 ? -18.847 -4.093 12.593 1.00 90.38 82 ASP A CA 1
ATOM 598 C C . ASP A 1 82 ? -18.367 -3.662 11.200 1.00 90.38 82 ASP A C 1
ATOM 600 O O . ASP A 1 82 ? -19.055 -3.893 10.204 1.00 90.38 82 ASP A O 1
ATOM 604 N N . ARG A 1 83 ? -17.191 -3.029 11.118 1.00 92.94 83 ARG A N 1
ATOM 605 C CA . ARG A 1 83 ? -16.657 -2.468 9.877 1.00 92.94 83 ARG A CA 1
ATOM 606 C C . ARG A 1 83 ? -15.130 -2.452 9.848 1.00 92.94 83 ARG A C 1
ATOM 608 O O . ARG A 1 83 ? -14.482 -2.169 10.855 1.00 92.94 83 ARG A O 1
ATOM 615 N N . THR A 1 84 ? -14.586 -2.640 8.648 1.00 95.50 84 THR A N 1
ATOM 616 C CA . THR A 1 84 ? -13.199 -2.310 8.308 1.00 95.50 84 THR A CA 1
ATOM 617 C C . THR A 1 84 ? -13.146 -0.964 7.592 1.00 95.50 84 THR A C 1
ATOM 619 O O . THR A 1 84 ? -13.953 -0.708 6.698 1.00 95.50 84 THR A O 1
ATOM 622 N N . TRP A 1 85 ? -12.209 -0.111 7.996 1.00 96.56 85 TRP A N 1
ATOM 623 C CA . TRP A 1 85 ? -11.893 1.147 7.323 1.00 96.56 85 TRP A CA 1
ATOM 624 C C . TRP A 1 85 ? -10.509 1.066 6.695 1.00 96.56 85 TRP A C 1
ATOM 626 O O . TRP A 1 85 ? -9.562 0.660 7.364 1.00 96.56 85 TRP A O 1
ATOM 636 N N . THR A 1 86 ? -10.386 1.498 5.448 1.00 98.25 86 THR A N 1
ATOM 637 C CA . THR A 1 86 ? -9.122 1.601 4.721 1.00 98.25 86 THR A CA 1
ATOM 638 C C . THR A 1 86 ? -8.854 3.066 4.402 1.00 98.25 86 THR A C 1
ATOM 640 O O . THR A 1 86 ? -9.578 3.695 3.633 1.00 98.25 86 THR A O 1
ATOM 643 N N . ILE A 1 87 ? -7.813 3.626 5.007 1.00 98.38 87 ILE A N 1
ATOM 644 C CA . ILE A 1 87 ? -7.445 5.035 4.884 1.00 98.38 87 ILE A CA 1
ATOM 645 C C . ILE A 1 87 ? -6.103 5.127 4.167 1.00 98.38 87 ILE A C 1
ATOM 647 O O . ILE A 1 87 ? -5.145 4.483 4.584 1.00 98.38 87 ILE A O 1
ATOM 651 N N . LEU A 1 88 ? -6.011 5.955 3.131 1.00 98.50 88 LEU A N 1
ATOM 652 C CA . LEU A 1 88 ? -4.736 6.359 2.547 1.00 98.50 88 LEU A CA 1
ATOM 653 C C . LEU A 1 88 ? -4.312 7.701 3.152 1.00 98.50 88 LEU A C 1
ATOM 655 O O . LEU A 1 88 ? -4.978 8.716 2.957 1.00 98.50 88 LEU A O 1
ATOM 659 N N . PHE A 1 89 ? -3.223 7.703 3.911 1.00 98.38 89 PHE A N 1
ATOM 660 C CA . PHE A 1 89 ? -2.635 8.900 4.498 1.00 98.38 89 PHE A CA 1
ATOM 661 C C . PHE A 1 89 ? -1.469 9.378 3.633 1.00 98.38 89 PHE A C 1
ATOM 663 O O . PHE A 1 89 ? -0.493 8.647 3.473 1.00 98.38 89 PHE A O 1
ATOM 670 N N . ASP A 1 90 ? -1.574 10.596 3.106 1.00 97.44 90 ASP A N 1
ATOM 671 C CA . ASP A 1 90 ? -0.732 11.185 2.061 1.00 97.44 90 ASP A CA 1
ATOM 672 C C . ASP A 1 90 ? -0.646 10.352 0.771 1.00 97.44 90 ASP A C 1
ATOM 674 O O . ASP A 1 90 ? -1.049 9.190 0.701 1.00 97.44 90 ASP A O 1
ATOM 678 N N . THR A 1 91 ? -0.138 10.962 -0.300 1.00 96.31 91 THR A N 1
ATOM 679 C CA . THR A 1 91 ? -0.119 10.363 -1.648 1.00 96.31 91 THR A CA 1
ATOM 680 C C . THR A 1 91 ? 1.259 10.413 -2.309 1.00 96.31 91 THR A C 1
ATOM 682 O O . THR A 1 91 ? 1.361 10.311 -3.528 1.00 96.31 91 THR A O 1
ATOM 685 N N . GLY A 1 92 ? 2.334 10.567 -1.528 1.00 93.62 92 GLY A N 1
ATOM 686 C CA . GLY A 1 92 ? 3.683 10.756 -2.065 1.00 93.62 92 GLY A CA 1
ATOM 687 C C . GLY A 1 92 ? 3.876 12.126 -2.731 1.00 93.62 92 GLY A C 1
ATOM 688 O O . GLY A 1 92 ? 3.034 13.013 -2.604 1.00 93.62 92 GLY A O 1
ATOM 689 N N . ALA A 1 93 ? 5.012 12.323 -3.411 1.00 92.75 93 ALA A N 1
ATOM 690 C CA . ALA A 1 93 ? 5.357 13.610 -4.035 1.00 92.75 93 ALA A CA 1
ATOM 691 C C . ALA A 1 93 ? 5.157 13.659 -5.560 1.00 92.75 93 ALA A C 1
ATOM 693 O O . ALA A 1 93 ? 5.244 14.737 -6.147 1.00 92.75 93 ALA A O 1
ATOM 694 N N . THR A 1 94 ? 4.935 12.518 -6.216 1.00 91.88 94 THR A N 1
ATOM 695 C CA . THR A 1 94 ? 4.778 12.434 -7.676 1.00 91.88 94 THR A CA 1
ATOM 696 C C . THR A 1 94 ? 3.394 11.905 -8.048 1.00 91.88 94 THR A C 1
ATOM 698 O O . THR A 1 94 ? 2.833 11.115 -7.285 1.00 91.88 94 THR A O 1
ATOM 701 N N . PRO A 1 95 ? 2.837 12.297 -9.211 1.00 90.75 95 PRO A N 1
ATOM 702 C CA . PRO A 1 95 ? 1.491 11.876 -9.604 1.00 90.75 95 PRO A CA 1
ATOM 703 C C . PRO A 1 95 ? 1.333 10.353 -9.722 1.00 90.75 95 PRO A C 1
ATOM 705 O O . PRO A 1 95 ? 0.292 9.810 -9.365 1.00 90.75 95 PRO A O 1
ATOM 708 N N . GLU A 1 96 ? 2.366 9.652 -10.191 1.00 91.06 96 GLU A N 1
ATOM 709 C CA . GLU A 1 96 ? 2.313 8.209 -10.446 1.00 91.06 96 GLU A CA 1
ATOM 710 C C . GLU A 1 96 ? 2.822 7.365 -9.273 1.00 91.06 96 GLU A C 1
ATOM 712 O O . GLU A 1 96 ? 2.532 6.172 -9.206 1.00 91.06 96 GLU A O 1
ATOM 717 N N . GLY A 1 97 ? 3.596 7.951 -8.355 1.00 92.12 97 GLY A N 1
ATOM 718 C CA . GLY A 1 97 ? 4.418 7.181 -7.425 1.00 92.12 97 GLY A CA 1
ATOM 719 C C . GLY A 1 97 ? 3.623 6.296 -6.469 1.00 92.12 97 GLY A C 1
ATOM 720 O O . GLY A 1 97 ? 3.859 5.091 -6.380 1.00 92.12 97 GLY A O 1
ATOM 721 N N . CYS A 1 98 ? 2.618 6.881 -5.816 1.00 95.38 98 CYS A N 1
ATOM 722 C CA . CYS A 1 98 ? 1.744 6.142 -4.909 1.00 95.38 98 CYS A CA 1
ATOM 723 C C . CYS A 1 98 ? 0.951 5.052 -5.639 1.00 95.38 98 CYS A C 1
ATOM 725 O O . CYS A 1 98 ? 0.907 3.915 -5.177 1.00 95.38 98 CYS A O 1
ATOM 727 N N . VAL A 1 99 ? 0.396 5.355 -6.815 1.00 94.25 99 VAL A N 1
ATOM 728 C CA . VAL A 1 99 ? -0.411 4.395 -7.584 1.00 94.25 99 VAL A CA 1
ATOM 729 C C . VAL A 1 99 ? 0.430 3.216 -8.090 1.00 94.25 99 VAL A C 1
ATOM 731 O O . VAL A 1 99 ? -0.009 2.074 -7.968 1.00 94.25 99 VAL A O 1
ATOM 734 N N . ASP A 1 100 ? 1.648 3.458 -8.589 1.00 94.00 100 ASP A N 1
ATOM 735 C CA . ASP A 1 100 ? 2.572 2.390 -9.012 1.00 94.00 100 ASP A CA 1
ATOM 736 C C . ASP A 1 100 ? 2.942 1.476 -7.830 1.00 94.00 100 ASP A C 1
ATOM 738 O O . ASP A 1 100 ? 2.936 0.248 -7.944 1.00 94.00 100 ASP A O 1
ATOM 742 N N . ASN A 1 101 ? 3.191 2.054 -6.650 1.00 94.81 101 ASN A N 1
ATOM 743 C CA . ASN A 1 101 ? 3.491 1.262 -5.459 1.00 94.81 101 ASN A CA 1
ATOM 744 C C . ASN A 1 101 ? 2.282 0.475 -4.938 1.00 94.81 101 ASN A C 1
ATOM 746 O O . ASN A 1 101 ? 2.470 -0.658 -4.493 1.00 94.81 101 ASN A O 1
ATOM 750 N N . LEU A 1 102 ? 1.057 1.003 -5.035 1.00 94.88 102 LEU A N 1
ATOM 751 C CA . LEU A 1 102 ? -0.154 0.242 -4.707 1.00 94.88 102 LEU A CA 1
ATOM 752 C C . LEU A 1 102 ? -0.280 -1.012 -5.588 1.00 94.88 102 LEU A C 1
ATOM 754 O O . LEU A 1 102 ? -0.497 -2.100 -5.053 1.00 94.88 102 LEU A O 1
ATOM 758 N N . ASP A 1 103 ? -0.043 -0.911 -6.900 1.00 93.12 103 ASP A N 1
ATOM 759 C CA . ASP A 1 103 ? -0.079 -2.076 -7.800 1.00 93.12 103 ASP A CA 1
ATOM 760 C C . ASP A 1 103 ? 1.036 -3.094 -7.487 1.00 93.12 103 ASP A C 1
ATOM 762 O O . ASP A 1 103 ? 0.790 -4.301 -7.351 1.00 93.12 103 ASP A O 1
ATOM 766 N N . ARG A 1 104 ? 2.267 -2.622 -7.251 1.00 92.44 104 ARG A N 1
ATOM 767 C CA . ARG A 1 104 ? 3.399 -3.477 -6.830 1.00 92.44 104 ARG A CA 1
ATOM 768 C C . ARG A 1 104 ? 3.117 -4.219 -5.524 1.00 92.44 104 ARG A C 1
ATOM 770 O O . ARG A 1 104 ? 3.446 -5.401 -5.402 1.00 92.44 104 ARG A O 1
ATOM 777 N N . LEU A 1 105 ? 2.460 -3.556 -4.573 1.00 92.44 105 LEU A N 1
ATOM 778 C CA . LEU A 1 105 ? 2.009 -4.140 -3.307 1.00 92.44 105 LEU A CA 1
ATOM 779 C C . LEU A 1 105 ? 0.762 -5.027 -3.465 1.00 92.44 105 LEU A C 1
ATOM 781 O O . LEU A 1 105 ? 0.445 -5.792 -2.557 1.00 92.44 105 LEU A O 1
ATOM 785 N N . GLY A 1 106 ? 0.081 -4.974 -4.612 1.00 91.81 106 GLY A N 1
ATOM 786 C CA . GLY A 1 106 ? -1.154 -5.713 -4.872 1.00 91.81 106 GLY A CA 1
ATOM 787 C C . GLY A 1 106 ? -2.362 -5.182 -4.118 1.00 91.81 106 GLY A C 1
ATOM 788 O O . GLY A 1 106 ? -3.261 -5.949 -3.781 1.00 91.81 106 GLY A O 1
ATOM 789 N N . ILE A 1 107 ? -2.370 -3.882 -3.853 1.00 93.50 107 ILE A N 1
ATOM 790 C CA . ILE A 1 107 ? -3.454 -3.179 -3.184 1.00 93.50 107 ILE A CA 1
ATOM 791 C C . ILE A 1 107 ? -4.320 -2.525 -4.256 1.00 93.50 107 ILE A C 1
ATOM 793 O O . ILE A 1 107 ? -3.853 -1.677 -5.011 1.00 93.50 107 ILE A O 1
ATOM 797 N N . ASP A 1 108 ? -5.595 -2.906 -4.299 1.00 94.38 108 ASP A N 1
ATOM 798 C CA . ASP A 1 108 ? -6.575 -2.263 -5.168 1.00 94.38 108 ASP A CA 1
ATOM 799 C C . ASP A 1 108 ? -6.971 -0.893 -4.582 1.00 94.38 108 ASP A C 1
ATOM 801 O O . ASP A 1 108 ? -7.558 -0.848 -3.491 1.00 94.38 108 ASP A O 1
ATOM 805 N N . PRO A 1 109 ? -6.687 0.229 -5.273 1.00 94.81 109 PRO A N 1
ATOM 806 C CA . PRO A 1 109 ? -7.055 1.558 -4.797 1.00 94.81 109 PRO A CA 1
ATOM 807 C C . PRO A 1 109 ? -8.572 1.741 -4.636 1.00 94.81 109 PRO A C 1
ATOM 809 O O . PRO A 1 109 ? -8.988 2.589 -3.850 1.00 94.81 109 PRO A O 1
ATOM 812 N N . ALA A 1 110 ? -9.412 0.938 -5.302 1.00 96.75 110 ALA A N 1
ATOM 813 C CA . ALA A 1 110 ? -10.866 0.991 -5.132 1.00 96.75 110 ALA A CA 1
ATOM 814 C C . ALA A 1 110 ? -11.333 0.556 -3.729 1.00 96.75 110 ALA A C 1
ATOM 816 O O . ALA A 1 110 ? -12.478 0.805 -3.357 1.00 96.75 110 ALA A O 1
ATOM 817 N N . THR A 1 111 ? -10.457 -0.073 -2.938 1.00 96.06 111 THR A N 1
ATOM 818 C CA . THR A 1 111 ? -10.740 -0.469 -1.549 1.00 96.06 111 THR A CA 1
ATOM 819 C C . THR A 1 111 ? -10.543 0.664 -0.537 1.00 96.06 111 THR A C 1
ATOM 821 O O . THR A 1 111 ? -10.864 0.483 0.636 1.00 96.06 111 THR A O 1
ATOM 824 N N . ILE A 1 112 ? -10.012 1.817 -0.960 1.00 98.12 112 ILE A N 1
ATOM 825 C CA . ILE A 1 112 ? -9.731 2.964 -0.090 1.00 98.12 112 ILE A CA 1
ATOM 826 C C . ILE A 1 112 ? -11.033 3.719 0.202 1.00 98.12 112 ILE A C 1
ATOM 828 O O . ILE A 1 112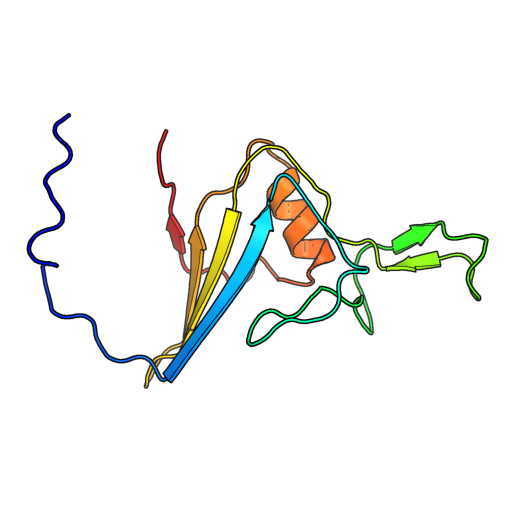 ? -11.678 4.234 -0.708 1.00 98.12 112 ILE A O 1
ATOM 832 N N . ASP A 1 113 ? -11.397 3.834 1.481 1.00 98.19 113 ASP A N 1
ATOM 833 C CA . ASP A 1 113 ? -12.578 4.583 1.924 1.00 98.19 113 ASP A CA 1
ATOM 834 C C . ASP A 1 113 ? -12.315 6.095 1.976 1.00 98.19 113 ASP A C 1
ATOM 836 O O . ASP A 1 113 ? -13.197 6.902 1.679 1.00 98.19 113 ASP A O 1
ATOM 840 N N . VAL A 1 114 ? -11.121 6.490 2.433 1.00 97.94 114 VAL A N 1
ATOM 841 C CA . VAL A 1 114 ? -10.783 7.887 2.742 1.00 97.94 114 VAL A CA 1
ATOM 842 C C . VAL A 1 114 ? -9.332 8.174 2.377 1.00 97.94 114 VAL A C 1
ATOM 844 O O . VAL A 1 114 ? -8.443 7.389 2.699 1.00 97.94 114 VAL A O 1
ATOM 847 N N . VAL A 1 115 ? -9.089 9.341 1.777 1.00 97.81 115 VAL A N 1
ATOM 848 C CA . VAL A 1 115 ? -7.744 9.904 1.606 1.00 97.81 115 VAL A CA 1
ATOM 849 C C . VAL A 1 115 ? -7.580 11.089 2.554 1.00 97.81 115 VAL A C 1
ATOM 851 O O . VAL A 1 115 ? -8.424 11.985 2.585 1.00 97.81 115 VAL A O 1
ATOM 854 N N . VAL A 1 116 ? -6.502 11.094 3.333 1.00 98.00 116 VAL A N 1
ATOM 855 C CA . VAL A 1 116 ? -6.152 12.169 4.268 1.00 98.00 116 VAL A CA 1
ATOM 856 C C . VAL A 1 116 ? -4.844 12.790 3.814 1.00 98.00 116 VAL A C 1
ATOM 858 O O . VAL A 1 116 ? -3.864 12.076 3.648 1.00 98.00 116 VAL A O 1
ATOM 861 N N . LEU A 1 117 ? -4.821 14.110 3.648 1.00 96.75 117 LEU A N 1
ATOM 862 C CA . LEU A 1 117 ? -3.597 14.858 3.372 1.00 96.75 117 LEU A CA 1
ATOM 863 C C . LEU A 1 117 ? -3.133 15.525 4.661 1.00 96.75 117 LEU A C 1
ATOM 865 O O . LEU A 1 117 ? -3.889 16.267 5.292 1.00 96.75 117 LEU A O 1
ATOM 869 N N . SER A 1 118 ? -1.903 15.237 5.066 1.00 94.00 118 SER A N 1
ATOM 870 C CA . SER A 1 118 ? -1.315 15.753 6.296 1.00 94.00 118 SER A CA 1
ATOM 871 C C . SER A 1 118 ? -1.087 17.263 6.235 1.00 94.00 118 SER A C 1
ATOM 873 O O . SER A 1 118 ? -1.234 17.951 7.246 1.00 94.00 118 SER A O 1
ATOM 875 N N . HIS A 1 119 ? -0.751 17.778 5.052 1.00 92.69 119 HIS A N 1
ATOM 876 C CA . HIS A 1 119 ? -0.530 19.194 4.768 1.00 92.69 119 HIS A CA 1
ATOM 877 C C . HIS A 1 119 ? -0.6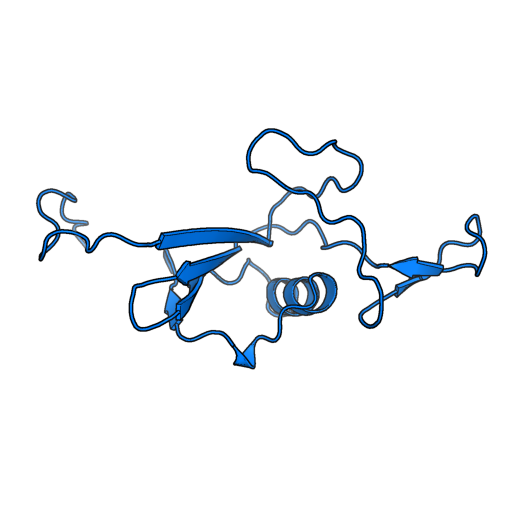92 19.500 3.268 1.00 92.69 119 HIS A C 1
ATOM 879 O O . HIS A 1 119 ? -0.893 18.593 2.459 1.00 92.69 119 HIS A O 1
ATOM 885 N N . GLY A 1 120 ? -0.615 20.791 2.923 1.00 80.44 120 GLY A N 1
ATOM 886 C CA . GLY A 1 120 ? -0.607 21.325 1.559 1.00 80.44 120 GLY A CA 1
ATOM 887 C C . GLY A 1 120 ? 0.116 22.661 1.500 1.00 80.44 120 GLY A C 1
ATOM 888 O O . GLY A 1 120 ? -0.078 23.461 2.446 1.00 80.44 120 GLY A O 1
#

pLDDT: mean 88.4, std 12.95, range [39.81, 98.5]